Protein AF-A0A347AN86-F1 (afdb_monomer_lite)

pLDDT: mean 76.58, std 19.86, range [39.56, 97.5]

Sequence (131 aa):
MEIKTKYLIVIVVILIAAVAAVSALILIKITAPANNATNQTGLNSSNNTTTVIRESSSNVQAGQSLEKCPMCEGTGLVGQWVDCSSCGGTGMIGNQTCPNCEYGRVFKPNSKKCEVCGGKGYVKKGSIKQI

Structure (mmCIF, N/CA/C/O backbone):
data_AF-A0A347AN86-F1
#
_entry.id   AF-A0A347AN86-F1
#
loop_
_atom_site.group_PDB
_atom_site.id
_atom_site.type_symbol
_atom_site.label_atom_id
_atom_site.label_alt_id
_atom_site.label_comp_id
_atom_site.label_asym_id
_atom_site.label_entity_id
_atom_site.label_seq_id
_atom_site.pdbx_PDB_ins_code
_atom_site.Cartn_x
_atom_site.Cartn_y
_atom_site.Cartn_z
_atom_site.occupancy
_atom_site.B_iso_or_equiv
_atom_site.auth_seq_id
_atom_site.auth_comp_id
_atom_site.auth_asym_id
_atom_site.auth_atom_id
_atom_site.pdbx_PDB_model_num
ATOM 1 N N . MET A 1 1 ? 33.293 42.456 13.229 1.00 54.88 1 MET A N 1
ATOM 2 C CA . MET A 1 1 ? 32.414 41.299 13.528 1.00 54.88 1 MET A CA 1
ATOM 3 C C . MET A 1 1 ? 30.976 41.701 13.901 1.00 54.88 1 MET A C 1
ATOM 5 O O . MET A 1 1 ? 30.124 40.830 13.947 1.00 54.88 1 MET A O 1
ATOM 9 N N . GLU A 1 2 ? 30.660 42.991 14.085 1.00 60.97 2 GLU A N 1
ATOM 10 C CA . GLU A 1 2 ? 29.343 43.453 14.576 1.00 60.97 2 GLU A CA 1
ATOM 11 C C . GLU A 1 2 ? 28.188 43.439 13.558 1.00 60.97 2 GLU A C 1
ATOM 13 O O . GLU A 1 2 ? 27.028 43.338 13.949 1.00 60.97 2 GLU A O 1
ATOM 18 N N . ILE A 1 3 ? 28.468 43.513 12.251 1.00 64.56 3 ILE A N 1
ATOM 19 C CA . ILE A 1 3 ? 27.416 43.578 11.216 1.00 64.56 3 ILE A CA 1
ATOM 20 C C . ILE A 1 3 ? 26.645 42.253 11.119 1.00 64.56 3 ILE A C 1
ATOM 22 O O . ILE A 1 3 ? 25.422 42.254 11.002 1.00 64.56 3 ILE A O 1
ATOM 26 N N . LYS A 1 4 ? 27.344 41.115 11.242 1.00 71.00 4 LYS A N 1
ATOM 27 C CA . LYS A 1 4 ? 26.723 39.782 11.203 1.00 71.00 4 LYS A CA 1
ATOM 28 C C . LYS A 1 4 ? 25.786 39.555 12.393 1.00 71.00 4 LYS A C 1
ATOM 30 O O . LYS A 1 4 ? 24.717 38.982 12.218 1.00 71.00 4 LYS A O 1
ATOM 35 N N . THR A 1 5 ? 26.144 40.067 13.571 1.00 73.19 5 THR A N 1
ATOM 36 C CA . THR A 1 5 ? 25.317 39.968 14.781 1.00 73.19 5 THR A CA 1
ATOM 37 C C . THR A 1 5 ? 24.058 40.824 14.672 1.00 73.19 5 THR A C 1
ATOM 39 O O . THR A 1 5 ? 22.971 40.341 14.974 1.00 73.19 5 THR A O 1
ATOM 42 N N . LYS A 1 6 ? 24.165 42.060 14.160 1.00 77.75 6 LYS A N 1
ATOM 43 C CA . LYS A 1 6 ? 22.990 42.917 13.920 1.00 77.75 6 LYS A CA 1
ATOM 44 C C . LYS A 1 6 ? 22.038 42.301 12.889 1.00 77.75 6 LYS A C 1
ATOM 46 O O . LYS A 1 6 ? 20.831 42.310 13.100 1.00 77.75 6 LYS A O 1
ATOM 51 N N . TYR A 1 7 ? 22.576 41.707 11.823 1.00 81.62 7 TYR A N 1
ATOM 52 C CA . TYR A 1 7 ? 21.773 41.041 10.794 1.00 81.62 7 TYR A CA 1
ATOM 53 C C . TYR A 1 7 ? 21.055 39.790 11.327 1.00 81.62 7 TYR A C 1
ATOM 55 O O . TYR A 1 7 ? 19.871 39.599 11.061 1.00 81.62 7 TYR A O 1
ATOM 63 N N . LEU A 1 8 ? 21.734 38.983 12.150 1.00 81.88 8 LEU A N 1
ATOM 64 C CA . LEU A 1 8 ? 21.121 37.830 12.816 1.00 81.88 8 LEU A CA 1
ATOM 65 C C . LEU A 1 8 ? 19.990 38.238 13.765 1.00 81.88 8 LEU A C 1
ATOM 67 O O . LEU A 1 8 ? 18.937 37.610 13.747 1.00 81.88 8 LEU A O 1
ATOM 71 N N . ILE A 1 9 ? 20.169 39.309 14.545 1.00 84.19 9 ILE A N 1
ATOM 72 C CA . ILE A 1 9 ? 19.121 39.815 15.444 1.00 84.19 9 ILE A CA 1
ATOM 73 C C . ILE A 1 9 ? 17.887 40.249 14.642 1.00 84.19 9 ILE A C 1
ATOM 75 O O . ILE A 1 9 ? 16.771 39.882 14.999 1.00 84.19 9 ILE A O 1
ATOM 79 N N . VAL A 1 10 ? 18.075 40.962 13.527 1.00 85.94 10 VAL A N 1
ATOM 80 C CA . VAL A 1 10 ? 16.962 41.390 12.661 1.00 85.94 10 VAL A CA 1
ATOM 81 C C . VAL A 1 10 ? 16.220 40.187 12.069 1.00 85.94 10 VAL A C 1
ATOM 83 O O . VAL A 1 10 ? 14.992 40.160 12.104 1.00 85.94 10 VAL A O 1
ATOM 86 N N . ILE A 1 11 ? 16.937 39.162 11.596 1.00 85.19 11 ILE A N 1
ATOM 87 C CA . ILE A 1 11 ? 16.317 37.930 11.077 1.00 85.19 11 ILE A CA 1
ATOM 88 C C . ILE A 1 11 ? 15.496 37.228 12.161 1.00 85.19 11 ILE A C 1
ATOM 90 O O . ILE A 1 11 ? 14.354 36.847 11.914 1.00 85.19 11 ILE A O 1
ATOM 94 N N . VAL A 1 12 ? 16.049 37.075 13.365 1.00 85.19 12 VAL A N 1
ATOM 95 C CA . VAL A 1 12 ? 15.359 36.402 14.474 1.00 85.19 12 VAL A CA 1
ATOM 96 C C . VAL A 1 12 ? 14.088 37.159 14.869 1.00 85.19 12 VAL A C 1
ATOM 98 O O . VAL A 1 12 ? 13.047 36.534 15.058 1.00 85.19 12 VAL A O 1
ATOM 101 N N . VAL A 1 13 ? 14.126 38.493 14.915 1.00 86.19 13 VAL A N 1
ATOM 102 C CA . VAL A 1 13 ? 12.943 39.319 15.215 1.00 86.19 13 VAL A CA 1
ATOM 103 C C . VAL A 1 13 ? 11.859 39.162 14.142 1.00 86.19 13 VAL A C 1
ATOM 105 O O . VAL A 1 13 ? 10.686 39.007 14.484 1.00 86.19 13 VAL A O 1
ATOM 108 N N . ILE A 1 14 ? 12.233 39.132 12.858 1.00 84.94 14 ILE A N 1
ATOM 109 C CA . ILE A 1 14 ? 11.286 38.912 11.751 1.00 84.94 14 ILE A CA 1
ATOM 110 C C . ILE A 1 14 ? 10.643 37.521 11.850 1.00 84.94 14 ILE A C 1
ATOM 112 O O . ILE A 1 14 ? 9.428 37.394 11.695 1.00 84.94 14 ILE A O 1
ATOM 116 N N . LEU A 1 15 ? 11.431 36.484 12.150 1.00 84.12 15 LEU A N 1
ATOM 117 C CA . LEU A 1 15 ? 10.918 35.120 12.297 1.00 84.12 15 LEU A CA 1
ATOM 118 C C . LEU A 1 15 ? 9.955 34.992 13.485 1.00 84.12 15 LEU A C 1
ATOM 120 O O . LEU A 1 15 ? 8.896 34.384 13.343 1.00 84.12 15 LEU A O 1
ATOM 124 N N . ILE A 1 16 ? 10.268 35.602 14.632 1.00 79.19 16 ILE A N 1
ATOM 125 C CA . ILE A 1 16 ? 9.383 35.592 15.809 1.00 79.19 16 ILE A CA 1
ATOM 126 C C . ILE A 1 16 ? 8.060 36.314 15.505 1.00 79.19 16 ILE A C 1
ATOM 128 O O . ILE A 1 16 ? 6.991 35.801 15.844 1.00 79.19 16 ILE A O 1
ATOM 132 N N . ALA A 1 17 ? 8.108 37.463 14.821 1.00 72.00 17 ALA A N 1
ATOM 133 C CA . ALA A 1 17 ? 6.906 38.195 14.420 1.00 72.00 17 ALA A CA 1
ATOM 134 C C . ALA A 1 17 ? 6.028 37.387 13.445 1.00 72.00 17 ALA A C 1
ATOM 136 O O . ALA A 1 17 ? 4.804 37.368 13.584 1.00 72.00 17 ALA A O 1
ATOM 137 N N . ALA A 1 18 ? 6.644 36.667 12.500 1.00 71.19 18 ALA A N 1
ATOM 138 C CA . ALA A 1 18 ? 5.928 35.800 11.568 1.00 71.19 18 ALA A CA 1
ATOM 139 C C . ALA A 1 18 ? 5.240 34.621 12.281 1.00 71.19 18 ALA A C 1
ATOM 141 O O . ALA A 1 18 ? 4.078 34.330 11.999 1.00 71.19 18 ALA A O 1
ATOM 142 N N . VAL A 1 19 ? 5.911 33.977 13.243 1.00 72.44 19 VAL A N 1
ATOM 143 C CA . VAL A 1 19 ? 5.325 32.876 14.030 1.00 72.44 19 VAL A CA 1
ATOM 144 C C . VAL A 1 19 ? 4.142 33.366 14.874 1.00 72.44 19 VAL A C 1
ATOM 146 O O . VAL A 1 19 ? 3.105 32.706 14.906 1.00 72.44 19 VAL A O 1
ATOM 149 N N . ALA A 1 20 ? 4.240 34.546 15.496 1.00 62.41 20 ALA A N 1
ATOM 150 C CA . ALA A 1 20 ? 3.148 35.117 16.289 1.00 62.41 20 ALA A CA 1
ATOM 151 C C . ALA A 1 20 ? 1.878 35.404 15.460 1.00 62.41 20 ALA A C 1
ATOM 153 O O . ALA A 1 20 ? 0.769 35.211 15.960 1.00 62.41 20 ALA A O 1
ATOM 154 N N . ALA A 1 21 ? 2.022 35.803 14.191 1.00 59.69 21 ALA A N 1
ATOM 155 C CA . ALA A 1 21 ? 0.886 36.046 13.300 1.00 59.69 21 ALA A CA 1
ATOM 156 C C . ALA A 1 21 ? 0.138 34.754 12.911 1.00 59.69 21 ALA A C 1
ATOM 158 O O . ALA A 1 21 ? -1.082 34.769 12.748 1.00 59.69 21 ALA A O 1
ATOM 159 N N . VAL A 1 22 ? 0.843 33.622 12.801 1.00 61.31 22 VAL A N 1
ATOM 160 C CA . VAL A 1 22 ? 0.239 32.327 12.433 1.00 61.31 22 VAL A CA 1
ATOM 161 C C . VAL A 1 22 ? -0.516 31.701 13.613 1.00 61.31 22 VAL A C 1
ATOM 163 O O . VAL A 1 22 ? -1.569 31.091 13.420 1.00 61.31 22 VAL A O 1
ATOM 166 N N . SER A 1 23 ? -0.052 31.923 14.846 1.00 57.78 23 SER A N 1
ATOM 167 C CA . SER A 1 23 ? -0.690 31.420 16.074 1.00 57.78 23 SER A CA 1
ATOM 168 C C . SER A 1 23 ? -2.119 31.943 16.292 1.00 57.78 23 SER A C 1
ATOM 170 O O . SER A 1 23 ? -2.931 31.263 16.915 1.00 57.78 23 SER A O 1
ATOM 172 N N . ALA A 1 24 ? -2.456 33.124 15.760 1.00 54.84 24 ALA A N 1
ATOM 173 C CA . ALA A 1 24 ? -3.785 33.728 15.901 1.00 54.84 24 ALA A CA 1
ATOM 174 C C . ALA A 1 24 ? -4.846 33.151 14.937 1.00 54.84 24 ALA A C 1
ATOM 176 O O . ALA A 1 24 ? -6.041 33.356 15.145 1.00 54.84 24 ALA A O 1
ATOM 177 N N . LEU A 1 25 ? -4.445 32.403 13.902 1.00 56.12 25 LEU A N 1
ATOM 178 C CA . LEU A 1 25 ? -5.362 31.839 12.897 1.00 56.12 25 LEU A CA 1
ATOM 179 C C . LEU A 1 25 ? -5.910 30.448 13.263 1.00 56.12 25 LEU A C 1
ATOM 181 O O . LEU A 1 25 ? -6.863 29.983 12.638 1.00 56.12 25 LEU A O 1
ATOM 185 N N . ILE A 1 26 ? -5.349 29.782 14.278 1.00 56.12 26 ILE A N 1
ATOM 186 C CA . ILE A 1 26 ? -5.685 28.383 14.605 1.00 56.12 26 ILE A CA 1
ATOM 187 C C . ILE A 1 26 ? -6.894 28.268 15.563 1.00 56.12 26 ILE A C 1
ATOM 189 O O . ILE A 1 26 ? -7.480 27.194 15.683 1.00 56.12 26 ILE A O 1
ATOM 193 N N . LEU A 1 27 ? -7.366 29.360 16.182 1.00 55.44 27 LEU A N 1
ATOM 194 C CA . LEU A 1 27 ? -8.441 29.295 17.191 1.00 55.44 27 LEU A CA 1
ATOM 195 C C . LEU A 1 27 ? -9.894 29.423 16.673 1.00 55.44 27 LEU A C 1
ATOM 197 O O . LEU A 1 27 ? -10.815 29.270 17.468 1.00 55.44 27 LEU A O 1
ATOM 201 N N . ILE A 1 28 ? -10.155 29.668 15.379 1.00 56.53 28 ILE A N 1
ATOM 202 C CA . ILE A 1 28 ? -11.515 30.048 14.902 1.00 56.53 28 ILE A CA 1
ATOM 203 C C . ILE A 1 28 ? -12.348 28.869 14.331 1.00 56.53 28 ILE A C 1
ATOM 205 O O . ILE A 1 28 ? -13.484 29.053 13.905 1.00 56.53 28 ILE A O 1
ATOM 209 N N . LYS A 1 29 ? -11.859 27.621 14.322 1.00 52.66 29 LYS A N 1
ATOM 210 C CA . LYS A 1 29 ? -12.578 26.506 13.653 1.00 52.66 29 LYS A CA 1
ATOM 211 C C . LYS A 1 29 ? -13.311 25.507 14.562 1.00 52.66 29 LYS A C 1
ATOM 213 O O . LYS A 1 29 ? -13.847 24.542 14.027 1.00 52.66 29 LYS A O 1
ATOM 218 N N . ILE A 1 30 ? -13.394 25.702 15.885 1.00 57.12 30 ILE A N 1
ATOM 219 C CA . ILE A 1 30 ? -13.979 24.678 16.780 1.00 57.12 30 ILE A CA 1
ATOM 220 C C . ILE A 1 30 ? -14.964 25.246 17.813 1.00 57.12 30 ILE A C 1
ATOM 222 O O . ILE A 1 30 ? -14.777 25.074 19.007 1.00 57.12 30 ILE A O 1
ATOM 226 N N . THR A 1 31 ? -16.055 25.870 17.372 1.00 52.91 31 THR A N 1
ATOM 227 C CA . THR A 1 31 ? -17.276 25.9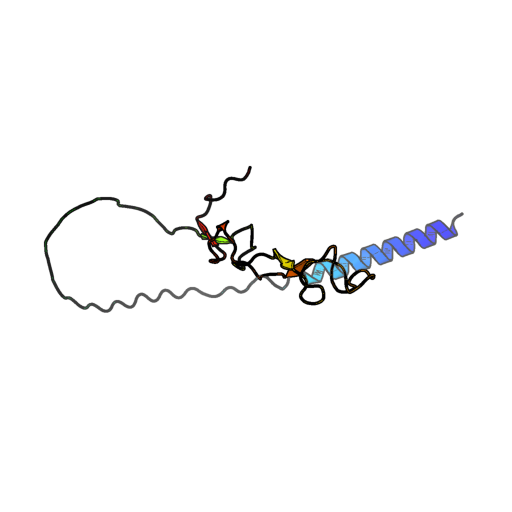95 18.195 1.00 52.91 31 THR A CA 1
ATOM 228 C C . THR A 1 31 ? -18.507 26.120 17.300 1.00 52.91 31 THR A C 1
ATOM 230 O O . THR A 1 31 ? -19.007 27.206 17.030 1.00 52.91 31 THR A O 1
ATOM 233 N N . ALA A 1 32 ? -19.031 24.981 16.850 1.00 57.12 32 ALA A N 1
ATOM 234 C CA . ALA A 1 32 ? -20.436 24.879 16.470 1.00 57.12 32 ALA A CA 1
ATOM 235 C C . ALA A 1 32 ? -21.193 24.206 17.629 1.00 57.12 32 ALA A C 1
ATOM 237 O O . ALA A 1 32 ? -21.087 22.988 17.783 1.00 57.12 32 ALA A O 1
ATOM 238 N N . PRO A 1 33 ? -21.929 24.949 18.475 1.00 55.12 33 PRO A N 1
ATOM 239 C CA . PRO A 1 33 ? -22.907 24.353 19.373 1.00 55.12 33 PRO A CA 1
ATOM 240 C C . PRO A 1 33 ? -24.202 24.084 18.592 1.00 55.12 33 PRO A C 1
ATOM 242 O O . PRO A 1 33 ? -25.044 24.967 18.443 1.00 55.12 33 PRO A O 1
ATOM 245 N N . ALA A 1 34 ? -24.371 22.863 18.079 1.00 49.91 34 ALA A N 1
ATOM 246 C CA . ALA A 1 34 ? -25.666 22.401 17.580 1.00 49.91 34 ALA A CA 1
ATOM 247 C C . ALA A 1 34 ? -26.483 21.826 18.750 1.00 49.91 34 ALA A C 1
ATOM 249 O O . ALA A 1 34 ? -26.255 20.721 19.236 1.00 49.91 34 ALA A O 1
ATOM 250 N N . ASN A 1 35 ? -27.363 22.694 19.236 1.00 66.56 35 ASN A N 1
ATOM 251 C CA . ASN A 1 35 ? -28.574 22.473 20.016 1.00 66.56 35 ASN A CA 1
ATOM 252 C C . ASN A 1 35 ? -29.198 21.056 20.036 1.00 66.56 35 ASN A C 1
ATOM 254 O O . ASN A 1 35 ? -29.482 20.415 19.031 1.00 66.56 35 ASN A O 1
ATOM 258 N N . ASN A 1 36 ? -29.519 20.669 21.270 1.00 62.19 36 ASN A N 1
ATOM 259 C CA . ASN A 1 36 ? -30.465 19.649 21.708 1.00 62.19 36 ASN A CA 1
ATOM 260 C C . ASN A 1 36 ? -31.824 19.719 20.980 1.00 62.19 36 ASN A C 1
ATOM 262 O O . ASN A 1 36 ? -32.476 20.763 20.995 1.00 62.19 36 ASN A O 1
ATOM 266 N N . ALA A 1 37 ?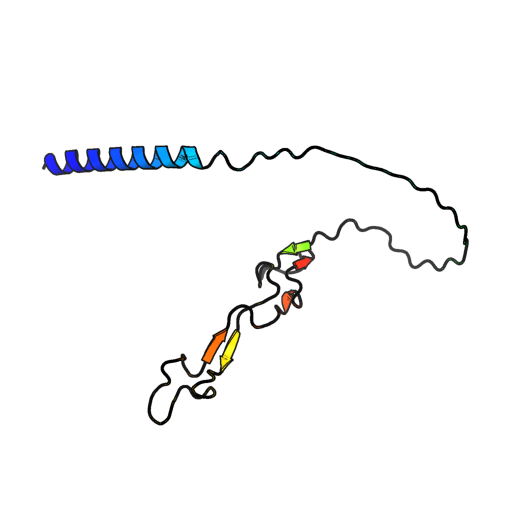 -32.288 18.581 20.458 1.00 48.22 37 ALA A N 1
ATOM 267 C CA . ALA A 1 37 ? -33.704 18.322 20.222 1.00 48.22 37 ALA A CA 1
ATOM 268 C C . ALA A 1 37 ? -34.025 16.844 20.501 1.00 48.22 37 ALA A C 1
ATOM 270 O O . ALA A 1 37 ? -33.900 15.973 19.640 1.00 48.22 37 ALA A O 1
ATOM 271 N N . THR A 1 38 ? -34.454 16.567 21.731 1.00 50.19 38 THR A N 1
ATOM 272 C CA . THR A 1 38 ? -35.262 15.399 22.088 1.00 50.19 38 THR A CA 1
ATOM 273 C C . THR A 1 38 ? -36.567 15.444 21.291 1.00 50.19 38 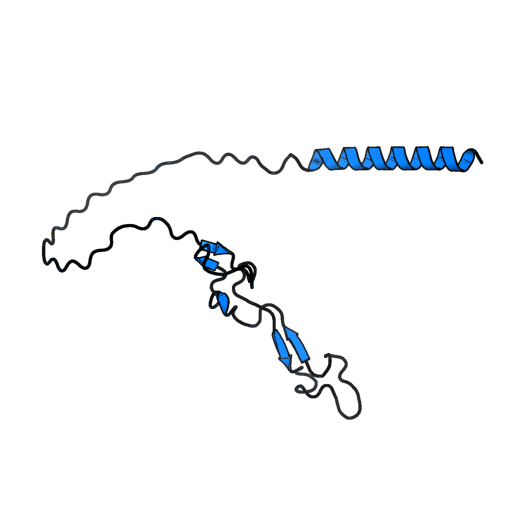THR A C 1
ATOM 275 O O . THR A 1 38 ? -37.348 16.373 21.455 1.00 50.19 38 THR A O 1
ATOM 278 N N . ASN A 1 39 ? -36.844 14.433 20.468 1.00 52.19 39 ASN A N 1
ATOM 279 C CA . ASN A 1 39 ? -38.197 14.166 19.981 1.00 52.19 39 ASN A CA 1
ATOM 280 C C . ASN A 1 39 ? -38.533 12.704 20.261 1.00 52.19 39 ASN A C 1
ATOM 282 O O . ASN A 1 39 ? -38.281 11.806 19.462 1.00 52.19 39 ASN A O 1
ATOM 286 N N . GLN A 1 40 ? -39.085 12.484 21.453 1.00 53.69 40 GLN A N 1
ATOM 287 C CA . GLN A 1 40 ? -39.915 11.326 21.737 1.00 53.69 40 GLN A CA 1
ATOM 288 C C . GLN A 1 40 ? -41.260 11.574 21.059 1.00 53.69 40 GLN A C 1
ATOM 290 O O . GLN A 1 40 ? -42.058 12.382 21.525 1.00 53.69 40 GLN A O 1
ATOM 295 N N . THR A 1 41 ? -41.514 10.889 19.953 1.00 39.56 41 THR A N 1
ATOM 296 C CA . THR A 1 41 ? -42.875 10.712 19.450 1.00 39.56 41 THR A CA 1
ATOM 297 C C . THR A 1 41 ? -43.236 9.260 19.689 1.00 39.56 41 THR A C 1
ATOM 299 O O . THR A 1 41 ? -42.803 8.358 18.977 1.00 39.56 41 THR A O 1
ATOM 302 N N . GLY A 1 42 ? -43.996 9.036 20.759 1.00 40.41 42 GLY A N 1
ATOM 303 C CA . GLY A 1 42 ? -44.757 7.813 20.904 1.00 40.41 42 GLY A CA 1
ATOM 304 C C . GLY A 1 42 ? -45.817 7.754 19.809 1.00 40.41 42 GLY A C 1
ATOM 305 O O . GLY A 1 42 ? -46.613 8.678 19.661 1.00 40.41 42 GLY A O 1
ATOM 306 N N . LEU A 1 43 ? -45.846 6.647 19.075 1.00 47.38 43 LEU A N 1
ATOM 307 C CA . LEU A 1 43 ? -47.077 6.119 18.508 1.00 47.38 43 LEU A CA 1
ATOM 308 C C . LEU A 1 43 ? -47.289 4.739 19.122 1.00 47.38 43 LEU A C 1
ATOM 310 O O . LEU A 1 43 ? -46.582 3.780 18.824 1.00 47.38 43 LEU A O 1
ATOM 314 N 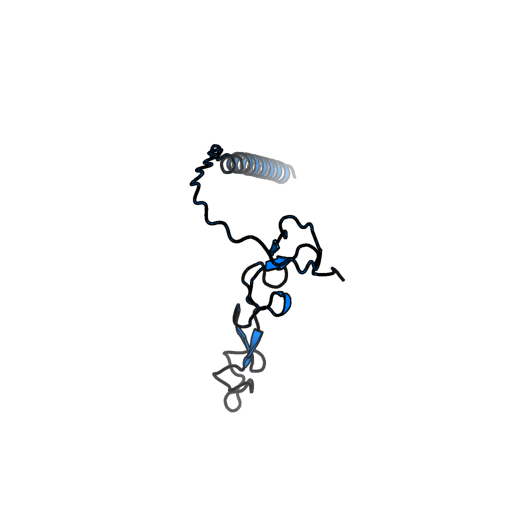N . ASN A 1 44 ? -48.268 4.684 20.022 1.00 52.66 44 ASN A N 1
ATOM 315 C CA . ASN A 1 44 ? -48.903 3.458 20.466 1.00 52.66 44 ASN A CA 1
ATOM 316 C C . ASN A 1 44 ? -49.438 2.709 19.241 1.00 52.66 44 ASN A C 1
ATOM 318 O O . ASN A 1 44 ? -50.295 3.231 18.529 1.00 52.66 44 ASN A O 1
ATOM 322 N N . SER A 1 45 ? -49.015 1.465 19.037 1.00 41.91 45 SER A N 1
ATOM 323 C CA . SER A 1 45 ? -49.868 0.503 18.350 1.00 41.91 45 SER A CA 1
ATOM 324 C C . SER A 1 45 ? -49.697 -0.865 18.984 1.00 41.91 45 SER A C 1
ATOM 326 O O . SER A 1 45 ? -48.683 -1.543 18.846 1.00 41.91 45 SER A O 1
ATOM 328 N N . SER A 1 46 ? -50.712 -1.185 19.775 1.00 57.84 46 SER A N 1
ATOM 329 C CA . SER A 1 46 ? -50.964 -2.461 20.410 1.00 57.84 46 SER A CA 1
ATOM 330 C C . SER A 1 46 ? -51.220 -3.528 19.347 1.00 57.84 46 SER A C 1
ATOM 332 O O . SER A 1 46 ? -52.191 -3.422 18.601 1.00 57.84 46 SER A O 1
ATOM 334 N N . ASN A 1 47 ? -50.426 -4.597 19.331 1.00 62.81 47 ASN A N 1
ATOM 335 C CA . ASN A 1 47 ? -50.944 -5.921 19.007 1.00 62.81 47 ASN A CA 1
ATOM 336 C C . ASN A 1 47 ? -50.254 -7.000 19.853 1.00 62.81 47 ASN A C 1
ATOM 338 O O . ASN A 1 47 ? -49.172 -7.504 19.577 1.00 62.81 47 ASN A O 1
ATOM 342 N N . ASN A 1 48 ? -50.955 -7.334 20.931 1.00 64.25 48 ASN A N 1
ATOM 343 C CA . ASN A 1 48 ? -50.824 -8.547 21.723 1.00 64.25 48 ASN A CA 1
ATOM 344 C C . ASN A 1 48 ? -50.501 -9.781 20.858 1.00 64.25 48 ASN A C 1
ATOM 346 O O . ASN A 1 48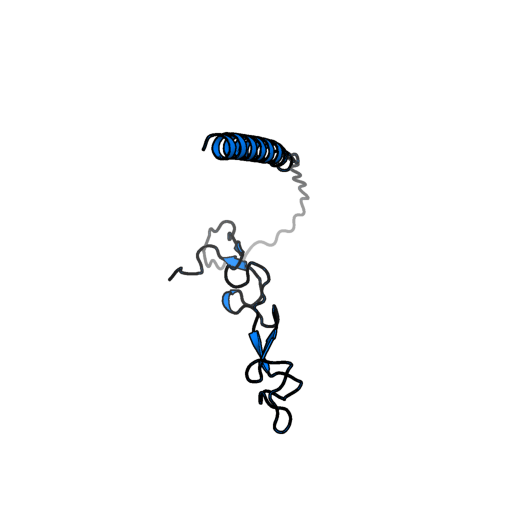 ? -51.323 -10.214 20.054 1.00 64.25 48 ASN A O 1
ATOM 350 N N . THR A 1 49 ? -49.345 -10.400 21.086 1.00 44.53 49 THR A N 1
ATOM 351 C CA . THR A 1 49 ? -49.200 -11.853 20.941 1.00 44.53 49 THR A CA 1
ATOM 352 C C . THR A 1 49 ? -48.262 -12.348 22.033 1.00 44.53 49 THR A C 1
ATOM 354 O O . THR A 1 49 ? -47.038 -12.333 21.919 1.00 44.53 49 THR A O 1
ATOM 357 N N . THR A 1 50 ? -48.884 -12.729 23.141 1.00 46.81 50 THR A N 1
ATOM 358 C CA . THR A 1 50 ? -48.257 -13.367 24.293 1.00 46.81 50 THR A CA 1
ATOM 359 C C . THR A 1 50 ? -47.965 -14.847 24.007 1.00 46.81 50 THR A C 1
ATOM 361 O O . THR A 1 50 ? -48.805 -15.569 23.478 1.00 46.81 50 THR A O 1
ATOM 364 N N . THR A 1 51 ? -46.778 -15.273 24.464 1.00 47.53 51 THR A N 1
ATOM 365 C CA . THR A 1 51 ? -46.307 -16.640 24.793 1.00 47.53 51 THR A CA 1
ATOM 366 C C . THR A 1 51 ? -45.973 -17.619 23.664 1.00 47.53 51 THR A C 1
ATOM 368 O O . THR A 1 51 ? -46.866 -18.204 23.074 1.00 47.53 51 THR A O 1
ATOM 371 N N . VAL A 1 52 ? -44.677 -17.940 23.502 1.00 45.12 52 VAL A N 1
ATOM 372 C CA . VAL A 1 52 ? -44.050 -19.093 24.192 1.00 45.12 52 VAL A CA 1
ATOM 373 C C . VAL A 1 52 ? -42.591 -18.749 24.524 1.00 45.12 52 VAL A C 1
ATOM 375 O O . VAL A 1 52 ? -41.799 -18.407 23.651 1.00 45.12 52 VAL A O 1
ATOM 378 N N . ILE A 1 53 ? -42.244 -18.829 25.805 1.00 51.09 53 ILE A N 1
ATOM 379 C CA . ILE A 1 53 ? -40.893 -18.621 26.323 1.00 51.09 53 ILE A CA 1
ATOM 380 C C . ILE A 1 53 ? -40.045 -19.865 26.019 1.00 51.09 53 ILE A C 1
ATOM 382 O O . ILE A 1 53 ? -40.359 -20.963 26.474 1.00 51.09 53 ILE A O 1
ATOM 386 N N . ARG A 1 54 ? -38.930 -19.686 25.305 1.00 49.56 54 ARG A N 1
ATOM 387 C CA . ARG A 1 54 ? -37.696 -20.443 25.557 1.00 49.56 54 ARG A CA 1
ATOM 388 C C . ARG A 1 54 ? -36.593 -19.422 25.780 1.00 49.56 54 ARG A C 1
ATOM 390 O O . ARG A 1 54 ? -36.046 -18.859 24.838 1.00 49.56 54 ARG A O 1
ATOM 397 N N . GLU A 1 55 ? -36.326 -19.157 27.051 1.00 46.88 55 GLU A N 1
ATOM 398 C CA . GLU A 1 55 ? -35.160 -18.414 27.499 1.00 46.88 55 GLU A CA 1
ATOM 399 C C . GLU A 1 55 ? -33.886 -19.115 27.019 1.00 46.88 55 GLU A C 1
ATOM 401 O O . GLU A 1 55 ? -33.645 -20.298 27.256 1.00 46.88 55 GLU A O 1
ATOM 406 N N . SER A 1 56 ? -33.036 -18.357 26.347 1.00 50.06 56 SER A N 1
ATOM 407 C CA . SER A 1 56 ? -31.593 -18.520 26.450 1.00 50.06 56 SER A CA 1
ATOM 408 C C . SER A 1 56 ? -31.062 -17.132 26.759 1.00 50.06 56 SER A C 1
ATOM 410 O O . SER A 1 56 ? -30.857 -16.295 25.885 1.00 50.06 56 SER A O 1
ATOM 412 N N . SER A 1 57 ? -31.007 -16.866 28.057 1.00 54.25 57 SER A N 1
ATOM 413 C CA . SER A 1 57 ? -30.570 -15.628 28.679 1.00 54.25 57 SER A CA 1
ATOM 414 C C . SER A 1 57 ? -29.162 -15.215 28.246 1.00 54.25 57 SER A C 1
ATOM 416 O O . SER A 1 57 ? -28.217 -15.976 28.417 1.00 54.25 57 SER A O 1
ATOM 418 N N . SER A 1 58 ? -29.037 -13.978 27.760 1.00 46.16 58 SER A N 1
ATOM 419 C CA . SER A 1 58 ? -28.020 -12.976 28.145 1.00 46.16 58 SER A CA 1
ATOM 420 C C . SER A 1 58 ? -28.436 -11.663 27.464 1.00 46.16 58 SER A C 1
ATOM 422 O O . SER A 1 58 ? -28.271 -11.500 26.263 1.00 46.16 58 SER A O 1
ATOM 424 N N . ASN A 1 59 ? -29.252 -10.800 28.064 1.00 42.78 59 ASN A N 1
ATOM 425 C CA . ASN A 1 59 ? -28.925 -9.820 29.104 1.00 42.78 59 ASN A CA 1
ATOM 426 C C . ASN A 1 59 ? -27.568 -9.093 28.903 1.00 42.78 59 ASN A C 1
ATOM 428 O O . ASN A 1 59 ? -26.512 -9.714 28.971 1.00 42.78 59 ASN A O 1
ATOM 432 N N . VAL A 1 60 ? -27.672 -7.772 28.683 1.00 47.69 60 VAL A N 1
ATOM 433 C CA . VAL A 1 60 ? -26.667 -6.681 28.675 1.00 47.69 60 VAL A CA 1
ATOM 434 C C . VAL A 1 60 ? -25.502 -6.722 27.668 1.00 47.69 60 VAL A C 1
ATOM 436 O O . VAL A 1 60 ? -24.463 -7.307 27.932 1.00 47.69 60 VAL A O 1
ATOM 439 N N . GLN A 1 61 ? -25.593 -5.896 26.615 1.00 45.75 61 GLN A N 1
ATOM 440 C CA . GLN A 1 61 ? -24.555 -4.899 26.271 1.00 45.75 61 GLN A CA 1
ATOM 441 C C . GLN A 1 61 ? -25.125 -3.924 25.226 1.00 45.75 61 GLN A C 1
ATOM 443 O O . GLN A 1 61 ? -25.426 -4.295 24.098 1.00 45.75 61 GLN A O 1
ATOM 448 N N . ALA A 1 62 ? -25.475 -2.694 25.613 1.00 45.84 62 ALA A N 1
ATOM 449 C CA . ALA A 1 62 ? -24.529 -1.580 25.741 1.00 45.84 62 ALA A CA 1
ATOM 450 C C . ALA A 1 62 ? -23.711 -1.409 24.448 1.00 45.84 62 ALA A C 1
ATOM 452 O O . ALA A 1 62 ? -22.980 -2.311 24.049 1.00 45.84 62 ALA A O 1
ATOM 453 N N . GLY A 1 63 ? -23.886 -0.261 23.786 1.00 52.81 63 GLY A N 1
ATOM 454 C CA . GLY A 1 63 ? -23.371 0.044 22.452 1.00 52.81 63 GLY A CA 1
ATOM 455 C C . GLY A 1 63 ? -21.988 -0.539 22.169 1.00 52.81 63 GLY A C 1
ATOM 456 O O . GLY A 1 63 ? -21.011 -0.224 22.846 1.00 52.81 63 GLY A O 1
ATOM 457 N N . GLN A 1 64 ? -21.908 -1.384 21.141 1.00 62.22 64 GLN A N 1
ATOM 458 C CA . GLN A 1 64 ? -20.629 -1.844 20.618 1.00 62.22 64 GLN A CA 1
ATOM 459 C C . GLN A 1 64 ? -19.900 -0.618 20.068 1.00 62.22 64 GLN A C 1
ATOM 461 O O . GLN A 1 64 ? -20.220 -0.129 18.986 1.00 62.22 64 GLN A O 1
ATOM 466 N N . SER A 1 65 ? -18.959 -0.082 20.845 1.00 84.44 65 SER A N 1
ATOM 467 C CA . SER A 1 65 ? -18.100 1.006 20.396 1.00 84.44 65 SER A CA 1
ATOM 468 C C . SER A 1 65 ? -17.239 0.458 19.260 1.00 84.44 65 SER A C 1
ATOM 470 O O . SER A 1 65 ? -16.369 -0.389 19.468 1.00 84.44 65 SER A O 1
ATOM 472 N N . LEU A 1 66 ? -17.566 0.864 18.037 1.00 90.69 66 LEU A N 1
ATOM 473 C CA . LEU A 1 66 ? -16.762 0.595 16.857 1.00 90.69 66 LEU A CA 1
ATOM 474 C C . LEU A 1 66 ? -15.689 1.671 16.765 1.00 90.69 66 LEU A C 1
ATOM 476 O O . LEU A 1 66 ? -15.966 2.853 16.971 1.00 90.69 66 LEU A O 1
ATOM 480 N N . GLU A 1 67 ? -14.474 1.261 16.438 1.00 93.31 67 GLU A N 1
ATOM 481 C CA . GLU A 1 67 ? -13.385 2.179 16.141 1.00 93.31 67 GLU A CA 1
ATOM 482 C C . GLU A 1 67 ? -12.902 1.989 14.706 1.00 93.31 67 GLU A C 1
ATOM 484 O O . GLU A 1 67 ? -13.077 0.927 14.093 1.00 93.31 67 GLU A O 1
ATOM 489 N N . LYS A 1 68 ? -12.305 3.050 14.156 1.00 94.50 68 LYS A N 1
ATOM 490 C CA . LYS A 1 68 ? -11.686 3.024 12.833 1.00 94.50 68 LYS A CA 1
ATOM 491 C C . LYS A 1 68 ? -10.648 1.904 12.806 1.00 94.50 68 LYS A C 1
ATOM 493 O O . LYS A 1 68 ? -9.797 1.828 13.686 1.00 94.50 68 LYS A O 1
ATOM 498 N N . CYS A 1 69 ? -10.698 1.048 11.790 1.00 94.44 69 CYS A N 1
ATOM 499 C CA . CYS A 1 69 ? -9.687 0.017 11.621 1.00 94.44 69 CYS A CA 1
ATOM 500 C C . CYS A 1 69 ? -8.334 0.701 11.354 1.00 94.44 69 CYS A C 1
ATOM 502 O O . CYS A 1 69 ? -8.228 1.416 10.355 1.00 94.44 69 CYS A O 1
ATOM 504 N N . PRO A 1 70 ? -7.311 0.494 12.202 1.00 92.25 70 PRO A N 1
ATOM 505 C CA . PRO A 1 70 ? -6.023 1.169 12.066 1.00 92.25 70 PRO A CA 1
ATOM 506 C C . PRO A 1 70 ? -5.243 0.702 10.831 1.00 92.25 70 PRO A C 1
ATOM 508 O O . PRO A 1 70 ? -4.477 1.469 10.274 1.00 92.25 70 PRO A O 1
ATOM 511 N N . MET A 1 71 ? -5.481 -0.524 10.350 1.00 92.19 71 MET A N 1
ATOM 512 C CA . MET A 1 71 ? -4.746 -1.103 9.214 1.00 92.19 71 MET A CA 1
ATOM 513 C C . MET A 1 71 ? -5.128 -0.510 7.858 1.00 92.19 71 MET A C 1
ATOM 515 O O . MET A 1 71 ? -4.319 -0.491 6.939 1.00 92.19 71 MET A O 1
ATOM 519 N N . CYS A 1 72 ? -6.380 -0.084 7.706 1.00 95.31 72 CYS A N 1
ATOM 520 C CA . CYS A 1 72 ? -6.875 0.556 6.485 1.00 95.31 72 CYS A CA 1
ATOM 521 C C . CYS A 1 72 ? -7.323 1.993 6.731 1.00 95.31 72 CYS A C 1
ATOM 523 O O . CYS A 1 72 ? -7.965 2.593 5.872 1.00 95.31 72 CYS A O 1
ATOM 525 N N . GLU A 1 73 ? -7.071 2.505 7.933 1.00 93.88 73 GLU A N 1
ATOM 526 C CA . GLU A 1 73 ? -7.480 3.827 8.382 1.00 93.88 73 GLU A CA 1
ATOM 527 C C . GLU A 1 73 ? -8.937 4.152 8.026 1.00 93.88 73 GLU A C 1
ATOM 529 O O . GLU A 1 73 ? -9.256 5.240 7.552 1.00 93.88 73 GLU A O 1
ATOM 534 N N . GLY A 1 74 ? -9.858 3.214 8.234 1.00 95.00 74 GLY A N 1
ATOM 535 C CA . GLY A 1 74 ? -11.281 3.454 7.973 1.00 95.00 74 GLY A CA 1
ATOM 536 C C . GLY A 1 74 ? -11.744 3.247 6.542 1.00 95.00 74 GLY A C 1
ATOM 537 O O . GLY A 1 74 ? -12.947 3.203 6.314 1.00 95.00 74 GLY A O 1
ATOM 538 N N . THR A 1 75 ? -10.833 3.090 5.585 1.00 96.00 75 THR A N 1
ATOM 539 C CA . THR A 1 75 ? -11.204 2.949 4.168 1.00 96.00 75 THR A CA 1
ATOM 540 C C . THR A 1 75 ? -11.782 1.571 3.845 1.00 96.00 75 THR A C 1
ATOM 542 O O . THR A 1 75 ? -12.475 1.404 2.848 1.00 96.00 75 THR A O 1
ATOM 545 N N . GLY A 1 76 ? -11.468 0.560 4.662 1.00 96.25 76 GLY A N 1
ATOM 546 C CA . GLY A 1 76 ? -11.778 -0.838 4.360 1.00 96.25 76 GLY A CA 1
ATOM 547 C C . GLY A 1 76 ? -10.890 -1.436 3.264 1.00 96.25 76 GLY A C 1
ATOM 548 O O . GLY A 1 76 ? -11.010 -2.622 2.960 1.00 96.25 76 GLY A O 1
ATOM 549 N N . LEU A 1 77 ? -9.961 -0.670 2.699 1.00 96.81 77 LEU A N 1
ATOM 550 C CA . LEU A 1 77 ? -9.120 -1.089 1.587 1.00 96.81 77 LEU A CA 1
ATOM 551 C C . LEU A 1 77 ? -7.645 -0.921 1.948 1.00 96.81 77 LEU A C 1
ATOM 553 O O . LEU A 1 77 ? -7.270 -0.076 2.752 1.00 96.81 77 LEU A O 1
ATOM 557 N N . VAL A 1 78 ? -6.805 -1.768 1.371 1.00 96.19 78 VAL A N 1
ATOM 558 C CA . VAL A 1 78 ? -5.349 -1.677 1.486 1.00 96.19 78 VAL A CA 1
ATOM 559 C C . VAL A 1 78 ? -4.730 -1.753 0.098 1.00 96.19 78 VAL A C 1
ATOM 561 O O . VAL A 1 78 ? -5.320 -2.295 -0.846 1.00 96.19 78 VAL A O 1
ATOM 564 N N . GLY A 1 79 ? -3.548 -1.162 -0.044 1.00 95.50 79 GLY A N 1
ATOM 565 C CA . GLY A 1 79 ? -2.764 -1.312 -1.259 1.00 95.50 79 GLY A CA 1
ATOM 566 C C . GLY A 1 79 ? -2.147 -2.705 -1.368 1.00 95.50 79 GLY A C 1
ATOM 567 O O . GLY A 1 79 ? -1.924 -3.382 -0.366 1.00 95.50 79 GLY A O 1
ATOM 568 N N . GLN A 1 80 ? -1.871 -3.131 -2.594 1.00 95.81 80 GLN A N 1
ATOM 569 C CA . GLN A 1 80 ? -1.156 -4.375 -2.882 1.00 95.81 80 GLN A CA 1
ATOM 570 C C . GLN A 1 80 ? -0.261 -4.192 -4.102 1.00 95.81 80 GLN A C 1
ATOM 572 O O . GLN A 1 80 ? -0.528 -3.364 -4.977 1.00 95.81 80 GLN A O 1
ATOM 577 N N . TRP A 1 81 ? 0.789 -5.000 -4.163 1.00 95.94 81 TRP A N 1
ATOM 578 C CA . TRP A 1 81 ? 1.594 -5.158 -5.362 1.00 95.94 81 TRP A CA 1
ATOM 579 C C . TRP A 1 81 ? 0.885 -6.102 -6.320 1.00 95.94 81 TRP A C 1
ATOM 581 O O . TRP A 1 81 ? 0.462 -7.185 -5.923 1.00 95.94 81 TRP A O 1
ATOM 591 N N . VAL A 1 82 ? 0.763 -5.683 -7.572 1.00 96.38 82 VAL A N 1
ATOM 592 C CA . VAL A 1 82 ? 0.225 -6.509 -8.652 1.00 96.38 82 VAL A CA 1
ATOM 593 C C . VAL A 1 82 ? 1.223 -6.564 -9.791 1.00 96.38 82 VAL A C 1
ATOM 595 O O . VAL A 1 82 ? 2.072 -5.678 -9.925 1.00 96.38 82 VAL A O 1
ATOM 598 N N . ASP A 1 83 ? 1.094 -7.579 -10.631 1.00 97.50 83 ASP A N 1
ATOM 599 C CA . ASP A 1 83 ? 1.938 -7.709 -11.808 1.00 97.50 83 ASP A CA 1
ATOM 600 C C . ASP A 1 83 ? 1.718 -6.536 -12.766 1.00 97.50 83 ASP A C 1
ATOM 602 O O . ASP A 1 83 ? 0.599 -6.057 -12.992 1.00 97.50 83 ASP A O 1
ATOM 606 N N . CYS A 1 84 ? 2.821 -6.044 -13.318 1.00 97.50 84 CYS A N 1
ATOM 607 C CA . CYS A 1 84 ? 2.810 -4.980 -14.298 1.00 97.50 84 CYS A CA 1
ATOM 608 C C . CYS A 1 84 ? 2.205 -5.502 -15.596 1.00 97.50 84 CYS A C 1
ATOM 610 O O . CYS A 1 84 ? 2.742 -6.413 -16.225 1.00 97.50 84 CYS A O 1
ATOM 612 N N . SER A 1 85 ? 1.114 -4.877 -16.031 1.00 96.31 85 SER A N 1
ATOM 613 C CA . SER A 1 85 ? 0.420 -5.261 -17.260 1.00 96.31 85 SER A CA 1
ATOM 614 C C . SER A 1 85 ? 1.281 -5.083 -18.515 1.00 96.31 85 SER A C 1
ATOM 616 O O . SER A 1 85 ? 1.071 -5.799 -19.485 1.00 96.31 85 SER A O 1
ATOM 618 N N . SER A 1 86 ? 2.267 -4.178 -18.501 1.00 96.50 86 SER A N 1
ATOM 619 C CA . SER A 1 86 ? 3.122 -3.906 -19.666 1.00 96.50 86 SER A CA 1
ATOM 620 C C . SER A 1 86 ? 4.166 -4.994 -19.925 1.00 96.50 86 SER A C 1
ATOM 622 O O . SER A 1 86 ? 4.516 -5.228 -21.075 1.00 96.50 86 SER A O 1
ATOM 624 N N . CYS A 1 87 ? 4.680 -5.646 -18.878 1.00 97.31 87 CYS A N 1
ATOM 625 C CA . CYS A 1 87 ? 5.665 -6.731 -18.997 1.00 97.31 87 CYS A CA 1
ATOM 626 C C . CYS A 1 87 ? 5.132 -8.091 -18.524 1.00 97.31 87 CYS A C 1
ATOM 628 O O . CYS A 1 87 ? 5.888 -9.059 -18.450 1.00 97.31 87 CYS A O 1
ATOM 630 N N . GLY A 1 88 ? 3.849 -8.169 -18.162 1.00 96.00 88 GLY A N 1
ATOM 631 C CA . GLY A 1 88 ? 3.208 -9.389 -17.671 1.00 96.00 88 GLY A CA 1
ATOM 632 C C . GLY A 1 88 ? 3.838 -9.948 -16.394 1.00 96.00 88 GLY A C 1
ATOM 633 O O . GLY A 1 88 ? 3.889 -11.160 -16.233 1.00 96.00 88 GLY A O 1
ATOM 634 N N . GLY A 1 89 ? 4.384 -9.095 -15.523 1.00 96.88 89 GLY A N 1
ATOM 635 C CA . GLY A 1 89 ? 5.037 -9.539 -14.284 1.00 96.88 89 GLY A CA 1
ATOM 636 C C . GLY A 1 89 ? 6.519 -9.906 -14.413 1.00 96.88 89 GLY A C 1
ATOM 637 O O . GLY A 1 89 ? 7.178 -10.127 -13.404 1.00 96.88 89 GLY A O 1
ATOM 638 N N . THR A 1 90 ? 7.081 -9.933 -15.623 1.00 97.00 90 THR A N 1
ATOM 639 C CA . THR A 1 90 ? 8.472 -10.387 -15.840 1.00 97.00 90 THR A CA 1
ATOM 640 C C . THR A 1 90 ? 9.531 -9.344 -15.477 1.00 97.00 90 THR A C 1
ATOM 642 O O . THR A 1 90 ? 10.690 -9.681 -15.253 1.00 97.00 90 THR A O 1
ATOM 645 N N . GLY A 1 91 ? 9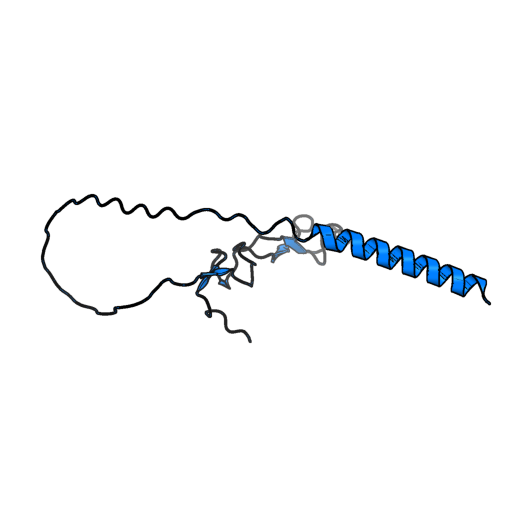.160 -8.063 -15.462 1.00 97.06 91 GLY A N 1
ATOM 646 C CA . GLY A 1 91 ? 10.093 -6.948 -15.289 1.00 97.06 91 GLY A CA 1
ATOM 647 C C . GLY A 1 91 ? 10.889 -6.587 -16.543 1.00 97.06 91 GLY A C 1
ATOM 648 O O . GLY A 1 91 ? 11.628 -5.603 -16.506 1.00 97.06 91 GLY A O 1
ATOM 649 N N . MET A 1 92 ? 10.709 -7.302 -17.658 1.00 96.81 92 MET A N 1
ATOM 650 C CA . MET A 1 92 ? 11.420 -7.052 -18.915 1.00 96.81 92 MET A CA 1
ATOM 651 C C . MET A 1 92 ? 10.471 -6.976 -20.115 1.00 96.81 92 MET A C 1
ATOM 653 O O . MET A 1 92 ? 9.429 -7.624 -20.158 1.00 96.81 92 MET A O 1
ATOM 657 N N . ILE A 1 93 ? 10.829 -6.156 -21.101 1.00 95.94 93 ILE A N 1
ATOM 658 C CA . ILE A 1 93 ? 10.174 -6.093 -22.410 1.00 95.94 93 ILE A CA 1
ATOM 659 C C . ILE A 1 93 ? 11.261 -6.365 -23.450 1.00 95.94 93 ILE A C 1
ATOM 661 O O . ILE A 1 93 ? 12.131 -5.528 -23.696 1.00 95.94 93 ILE A O 1
ATOM 665 N N . GLY A 1 94 ? 11.252 -7.571 -24.021 1.00 93.56 94 GLY A N 1
ATOM 666 C CA . GLY A 1 94 ? 12.380 -8.064 -24.810 1.00 93.56 94 GLY A CA 1
ATOM 667 C C . GLY A 1 94 ? 13.644 -8.171 -23.951 1.00 93.56 94 GLY A C 1
ATOM 668 O O . GLY A 1 94 ? 13.614 -8.765 -22.879 1.00 93.56 94 GLY A O 1
ATOM 669 N N . ASN A 1 95 ? 14.738 -7.554 -24.406 1.00 95.75 95 ASN A N 1
ATOM 670 C CA . ASN A 1 95 ? 16.030 -7.546 -23.703 1.00 95.75 95 ASN A CA 1
ATOM 671 C C . ASN A 1 95 ? 16.251 -6.282 -22.855 1.00 95.75 95 ASN A C 1
ATOM 673 O O . ASN A 1 95 ? 17.393 -5.939 -22.556 1.00 95.75 95 ASN A O 1
ATOM 677 N N . GLN A 1 96 ? 15.197 -5.523 -22.554 1.00 96.50 96 GLN A N 1
ATOM 678 C CA . GLN A 1 96 ? 15.285 -4.265 -21.812 1.00 96.50 96 GLN A CA 1
ATOM 679 C C . GLN A 1 96 ? 14.410 -4.323 -20.559 1.00 96.50 96 GLN A C 1
ATOM 681 O O . GLN A 1 96 ? 13.342 -4.938 -20.563 1.00 96.50 96 GLN A O 1
ATOM 686 N N . THR A 1 97 ? 14.837 -3.641 -19.497 1.00 96.69 97 THR A N 1
ATOM 687 C CA . THR A 1 97 ? 14.039 -3.482 -18.276 1.00 96.69 97 THR A CA 1
ATOM 688 C C . THR A 1 97 ? 12.757 -2.713 -18.580 1.00 96.69 97 THR A C 1
ATOM 690 O O . THR A 1 97 ? 12.769 -1.706 -19.290 1.00 96.69 97 THR A O 1
ATOM 693 N N . CYS A 1 98 ? 11.634 -3.178 -18.037 1.00 97.31 98 CYS A N 1
ATOM 694 C CA . CYS A 1 98 ? 10.353 -2.512 -18.214 1.00 97.31 98 CYS A CA 1
ATOM 695 C C . CYS A 1 98 ? 10.344 -1.156 -17.477 1.00 97.31 98 CYS A C 1
ATOM 697 O O . CYS A 1 98 ? 10.518 -1.138 -16.260 1.00 97.31 98 CYS A O 1
ATOM 699 N N . PRO A 1 99 ? 10.075 -0.027 -18.162 1.00 96.44 99 PRO A N 1
ATOM 700 C CA . PRO A 1 99 ? 10.126 1.304 -17.545 1.00 96.44 99 PRO A CA 1
ATOM 701 C C . PRO A 1 99 ? 8.914 1.618 -16.653 1.00 96.44 99 PRO A C 1
ATOM 703 O O . PRO A 1 99 ? 8.909 2.621 -15.950 1.00 96.44 99 PRO A O 1
ATOM 706 N N . ASN A 1 100 ? 7.872 0.783 -16.693 1.00 95.69 100 ASN A N 1
ATOM 707 C CA . ASN A 1 100 ? 6.593 1.034 -16.021 1.00 95.69 100 ASN A CA 1
ATOM 708 C C . ASN A 1 100 ? 6.455 0.300 -14.680 1.00 95.69 100 ASN A C 1
ATOM 710 O O . ASN A 1 100 ? 5.373 0.300 -14.092 1.00 95.69 100 ASN A O 1
ATOM 714 N N . CYS A 1 101 ? 7.496 -0.397 -14.226 1.00 96.62 101 CYS A N 1
ATOM 715 C CA . CYS A 1 101 ? 7.431 -1.196 -13.011 1.00 96.62 101 CYS A CA 1
ATOM 716 C C . CYS A 1 101 ? 8.791 -1.387 -12.365 1.00 96.62 101 CYS A C 1
ATOM 718 O O . CYS A 1 101 ? 9.824 -1.292 -13.024 1.00 96.62 101 CYS A O 1
ATOM 720 N N . GLU A 1 102 ? 8.762 -1.782 -11.100 1.00 92.31 102 GLU A N 1
ATOM 721 C CA . GLU A 1 102 ? 9.947 -2.222 -10.383 1.00 92.31 102 GLU A CA 1
ATOM 722 C C . GLU A 1 102 ? 9.884 -3.745 -10.244 1.00 92.31 102 GLU A C 1
ATOM 724 O O . GLU A 1 102 ? 8.936 -4.290 -9.672 1.00 92.31 102 GLU A O 1
ATOM 729 N N . TYR A 1 103 ? 10.850 -4.446 -10.844 1.00 94.38 103 TYR A N 1
ATOM 730 C CA . TYR A 1 103 ? 10.924 -5.916 -10.837 1.00 94.38 103 TYR A CA 1
ATOM 731 C C . TYR A 1 103 ? 9.620 -6.608 -11.270 1.00 94.38 103 TYR A C 1
ATOM 733 O O . TYR A 1 103 ? 9.192 -7.594 -10.675 1.00 94.38 103 TYR A O 1
ATOM 741 N N . GLY A 1 104 ? 8.946 -6.055 -12.280 1.00 96.69 104 GLY A N 1
ATOM 742 C CA . GLY A 1 104 ? 7.722 -6.639 -12.825 1.00 96.69 104 GLY A CA 1
ATOM 743 C C . GLY A 1 104 ? 6.447 -6.305 -12.063 1.00 96.69 104 GLY A C 1
ATOM 744 O O . GLY A 1 104 ? 5.383 -6.730 -12.498 1.00 96.69 104 GLY A O 1
ATOM 745 N N . ARG A 1 105 ? 6.493 -5.519 -10.980 1.00 97.50 105 ARG A N 1
ATOM 746 C CA . ARG A 1 105 ? 5.300 -5.200 -10.178 1.00 97.50 105 ARG A CA 1
ATOM 747 C C . ARG A 1 105 ? 5.035 -3.706 -10.055 1.00 97.50 105 ARG A C 1
ATOM 749 O O . ARG A 1 105 ? 5.936 -2.874 -10.140 1.00 97.50 105 ARG A O 1
ATOM 756 N N . VAL A 1 106 ? 3.765 -3.379 -9.840 1.00 97.00 106 VAL A N 1
ATOM 757 C CA . VAL A 1 106 ? 3.276 -2.023 -9.572 1.00 97.00 106 VAL A CA 1
ATOM 758 C C . VAL A 1 106 ? 2.414 -2.022 -8.316 1.00 97.00 106 VAL A C 1
ATOM 760 O O . VAL A 1 106 ? 1.630 -2.945 -8.082 1.00 97.00 106 VAL A O 1
ATOM 763 N N . PHE A 1 107 ? 2.552 -0.989 -7.488 1.00 96.31 107 PHE A N 1
ATOM 764 C CA . PHE A 1 107 ? 1.727 -0.842 -6.296 1.00 96.31 107 PHE A CA 1
ATOM 765 C C . PHE A 1 107 ? 0.383 -0.214 -6.670 1.00 96.31 107 PHE A C 1
ATOM 767 O O . PHE A 1 107 ? 0.331 0.906 -7.179 1.00 96.31 107 PHE A O 1
ATOM 774 N N . LYS A 1 108 ? -0.718 -0.925 -6.409 1.00 95.69 108 LYS A N 1
ATOM 775 C CA . LYS A 1 108 ? -2.079 -0.406 -6.580 1.00 95.69 108 LYS A CA 1
ATOM 776 C C . LYS A 1 108 ? -2.681 -0.059 -5.218 1.00 95.69 108 LYS A C 1
ATOM 778 O O . LYS A 1 108 ? -3.045 -0.986 -4.481 1.00 95.69 108 LYS A O 1
ATOM 783 N N . PRO A 1 109 ? -2.838 1.233 -4.878 1.00 93.50 109 PRO A N 1
ATOM 784 C CA . PRO A 1 109 ? -3.485 1.632 -3.634 1.00 93.50 109 PRO A CA 1
ATOM 785 C C . PRO A 1 109 ? -4.958 1.211 -3.635 1.00 93.50 109 PRO A C 1
ATOM 787 O O . PRO A 1 109 ? -5.588 1.126 -4.688 1.00 93.50 109 PRO A O 1
ATOM 790 N N . ASN A 1 110 ? -5.502 0.947 -2.445 1.00 93.94 110 ASN A N 1
ATOM 791 C CA . ASN A 1 110 ? -6.925 0.661 -2.221 1.00 93.94 110 ASN A CA 1
ATOM 792 C C . ASN A 1 110 ? -7.519 -0.449 -3.111 1.00 93.94 110 ASN A C 1
ATOM 794 O O . ASN A 1 110 ? -8.702 -0.418 -3.437 1.00 93.94 110 ASN A O 1
ATOM 798 N N . SER A 1 111 ? -6.714 -1.424 -3.534 1.00 94.00 111 SER A N 1
ATOM 799 C CA . SER A 1 111 ? -7.141 -2.427 -4.518 1.00 94.00 111 SER A CA 1
ATOM 800 C C . SER A 1 111 ? -7.481 -3.788 -3.910 1.00 94.00 111 SER A C 1
ATOM 802 O O . SER A 1 111 ? -8.047 -4.635 -4.600 1.00 94.00 111 SER A O 1
ATOM 804 N N . LYS A 1 112 ? -7.185 -4.002 -2.623 1.00 96.19 112 LYS A N 1
ATOM 805 C CA . LYS A 1 112 ? -7.540 -5.218 -1.884 1.00 96.19 112 LYS A CA 1
ATOM 806 C C . LYS A 1 112 ? -8.387 -4.868 -0.667 1.00 96.19 112 LYS A C 1
ATOM 808 O O . LYS A 1 112 ? -8.142 -3.863 -0.003 1.00 96.19 112 LYS A O 1
ATOM 813 N N . LYS A 1 113 ? -9.369 -5.713 -0.337 1.00 96.88 113 LYS A N 1
ATOM 814 C CA . LYS A 1 113 ? -10.109 -5.592 0.928 1.00 96.88 113 LYS A CA 1
ATOM 815 C C . LYS A 1 113 ? -9.155 -5.758 2.106 1.00 96.88 113 LYS A C 1
ATOM 817 O O . LYS A 1 113 ? -8.331 -6.668 2.123 1.00 96.88 113 LYS A O 1
ATOM 822 N N . CYS A 1 114 ? -9.305 -4.898 3.104 1.00 95.62 114 CYS A N 1
ATOM 823 C CA . CYS A 1 114 ? -8.589 -5.030 4.360 1.00 95.62 114 CYS A CA 1
ATOM 824 C C . CYS A 1 114 ? -9.062 -6.297 5.080 1.00 95.62 114 CYS A C 1
ATOM 826 O O . CYS A 1 114 ? -10.223 -6.387 5.478 1.00 95.62 114 CYS A O 1
ATOM 828 N N . GLU A 1 115 ? -8.160 -7.257 5.255 1.00 95.06 115 GLU A N 1
ATOM 829 C CA . GLU A 1 115 ? -8.461 -8.556 5.869 1.00 95.06 115 GLU A CA 1
ATOM 830 C C . GLU A 1 115 ? -8.851 -8.417 7.343 1.00 95.06 115 GLU A C 1
ATOM 832 O O . GLU A 1 115 ? -9.768 -9.088 7.803 1.00 95.06 115 GLU A O 1
ATOM 837 N N . VAL A 1 116 ? -8.247 -7.461 8.056 1.00 93.06 116 VAL A N 1
ATOM 838 C CA . VAL A 1 116 ? -8.491 -7.239 9.490 1.00 93.06 116 VAL A CA 1
ATOM 839 C C . VAL A 1 116 ? -9.928 -6.807 9.782 1.00 93.06 116 VAL A C 1
ATOM 841 O O . VAL A 1 116 ? -10.522 -7.256 10.757 1.00 93.06 116 VAL A O 1
ATOM 844 N N . CYS A 1 117 ? -10.516 -5.959 8.936 1.00 94.88 117 CYS A N 1
ATOM 845 C CA . CYS A 1 117 ? -11.914 -5.534 9.085 1.00 94.88 117 CYS A CA 1
ATOM 846 C C . CYS A 1 117 ? -12.862 -6.192 8.071 1.00 94.88 117 CYS A C 1
ATOM 848 O O . CYS A 1 117 ? -14.029 -5.808 7.986 1.00 94.88 117 CYS A O 1
ATOM 850 N N . GLY A 1 118 ? -12.377 -7.133 7.255 1.00 94.31 118 GLY A N 1
ATOM 851 C CA . GLY A 1 118 ? -13.142 -7.742 6.162 1.00 94.31 118 GLY A CA 1
ATOM 852 C C . GLY A 1 118 ? -13.692 -6.730 5.147 1.00 94.31 118 GLY A C 1
ATOM 853 O O . GLY A 1 118 ? -14.748 -6.955 4.556 1.00 94.31 118 GLY A O 1
ATOM 854 N N . GLY A 1 119 ? -13.028 -5.587 4.983 1.00 95.56 119 GLY A N 1
ATOM 855 C CA . GLY A 1 119 ? -13.481 -4.502 4.112 1.00 95.56 119 GLY A CA 1
ATOM 856 C C . GLY A 1 119 ? -14.468 -3.505 4.725 1.00 95.56 119 GLY A C 1
ATOM 857 O O . GLY A 1 119 ? -14.905 -2.601 4.024 1.00 95.56 119 GLY A O 1
ATOM 858 N N . LYS A 1 120 ? -14.826 -3.635 6.008 1.00 95.31 120 LYS A N 1
ATOM 859 C CA . LYS A 1 120 ? -15.816 -2.751 6.655 1.00 95.31 120 LYS A CA 1
ATOM 860 C C . LYS A 1 120 ? -15.267 -1.368 7.020 1.00 95.31 120 LYS A C 1
ATOM 862 O O . LYS A 1 120 ? -16.039 -0.442 7.220 1.00 95.31 120 LYS A O 1
ATOM 867 N N . GLY A 1 121 ? -13.949 -1.244 7.175 1.00 94.44 121 GLY A N 1
ATOM 868 C CA . GLY A 1 121 ? -13.291 -0.019 7.641 1.00 94.44 121 GLY A CA 1
ATOM 869 C C . GLY A 1 121 ? -13.303 0.169 9.161 1.00 94.44 121 GLY A C 1
ATOM 870 O O . GLY A 1 121 ? -12.556 0.992 9.676 1.00 94.44 121 GLY A O 1
ATOM 871 N N . TYR A 1 122 ? -14.064 -0.620 9.916 1.00 93.31 122 TYR A N 1
ATOM 872 C CA . TYR A 1 122 ? -14.133 -0.534 11.376 1.00 93.31 122 TYR A CA 1
ATOM 873 C C . TYR A 1 122 ? -13.975 -1.901 12.039 1.00 93.31 122 TYR A C 1
ATOM 875 O O . TYR A 1 122 ? -14.254 -2.942 11.439 1.00 93.31 122 TYR A O 1
ATOM 883 N N . VAL A 1 123 ? -13.532 -1.882 13.292 1.00 93.19 123 VAL A N 1
ATOM 884 C CA . VAL A 1 123 ? -13.418 -3.057 14.163 1.00 93.19 123 VAL A CA 1
ATOM 885 C C . VAL A 1 123 ? -14.076 -2.764 15.507 1.00 93.19 123 VAL A C 1
ATOM 887 O O . VAL A 1 123 ? -14.276 -1.607 15.878 1.00 93.19 123 VAL A O 1
ATOM 890 N N . LYS A 1 124 ? -14.442 -3.812 16.247 1.00 91.44 124 LYS A N 1
ATOM 891 C CA . LYS A 1 124 ? -14.910 -3.648 17.627 1.00 91.44 124 LYS A CA 1
ATOM 892 C C . LYS A 1 124 ? -13.749 -3.135 18.481 1.00 91.44 124 LYS A C 1
ATOM 894 O O . LYS A 1 124 ? -12.639 -3.666 18.375 1.00 91.44 124 LYS A O 1
ATOM 899 N N . LYS A 1 125 ? -14.004 -2.135 19.325 1.00 86.94 125 LYS A N 1
ATOM 900 C CA . LYS A 1 125 ? -12.973 -1.523 20.167 1.00 86.94 125 LYS A CA 1
ATOM 901 C C . LYS A 1 125 ? -12.230 -2.571 20.999 1.00 86.94 125 LYS A C 1
ATOM 903 O O . LYS A 1 125 ? -12.867 -3.388 21.663 1.00 86.94 125 LYS A O 1
ATOM 908 N N . GLY A 1 126 ? -10.898 -2.563 20.929 1.00 81.12 126 GLY A N 1
ATOM 909 C CA . GLY A 1 126 ? -10.038 -3.507 21.661 1.00 81.12 126 GLY A CA 1
ATOM 910 C C . GLY A 1 126 ? -9.891 -4.901 21.033 1.00 81.12 126 GLY A C 1
ATOM 911 O O . GLY A 1 126 ? -9.326 -5.792 21.660 1.00 81.12 126 GLY A O 1
ATOM 912 N N . SER A 1 127 ? -10.369 -5.111 19.800 1.00 79.44 127 SER A N 1
ATOM 913 C CA . SER A 1 127 ? -10.266 -6.421 19.120 1.00 79.44 127 SER A CA 1
ATOM 914 C C . SER A 1 127 ? -8.917 -6.683 18.462 1.00 79.44 127 SER A C 1
ATOM 916 O O . SER A 1 127 ? -8.643 -7.807 18.052 1.00 79.44 127 SER A O 1
ATOM 918 N N . ILE A 1 128 ? -8.084 -5.654 18.317 1.00 77.62 128 ILE A N 1
ATOM 919 C CA . ILE A 1 128 ? -6.753 -5.780 17.732 1.00 77.62 128 ILE A CA 1
ATOM 920 C C . ILE A 1 128 ? -5.758 -5.681 18.883 1.00 77.62 128 ILE A C 1
ATOM 922 O O . ILE A 1 128 ? -5.588 -4.613 19.469 1.00 77.62 128 ILE A O 1
ATOM 926 N N . LYS A 1 129 ? -5.120 -6.803 19.230 1.00 67.00 129 LYS A N 1
ATOM 927 C CA . LYS A 1 129 ? -3.999 -6.804 20.175 1.00 67.00 129 LYS A CA 1
ATOM 928 C C . LYS A 1 129 ? -2.839 -6.044 19.529 1.00 67.00 129 LYS A C 1
ATOM 930 O O . LYS A 1 129 ? -2.364 -6.456 18.474 1.00 67.00 129 LYS A O 1
ATOM 935 N N . GLN A 1 130 ? -2.405 -4.948 20.148 1.00 58.75 130 GLN A N 1
ATOM 936 C CA . GLN A 1 130 ? -1.097 -4.371 19.848 1.00 58.75 130 GLN A CA 1
ATOM 937 C C . GLN A 1 130 ? -0.042 -5.382 20.314 1.00 58.75 130 GLN A C 1
ATOM 939 O O . GLN A 1 130 ? -0.095 -5.839 21.458 1.00 58.75 130 GLN A O 1
ATOM 944 N N . ILE A 1 131 ? 0.803 -5.809 19.379 1.00 51.25 131 ILE A N 1
ATOM 945 C CA . ILE A 1 131 ? 1.927 -6.733 19.586 1.00 51.25 131 ILE A CA 1
ATOM 946 C C . ILE A 1 131 ? 3.151 -5.946 20.029 1.00 51.25 131 ILE A C 1
ATOM 948 O O . ILE A 1 131 ? 3.346 -4.843 19.469 1.00 51.25 131 ILE A O 1
#

Secondary structure (DSSP, 8-state):
-HHHHHHHHHHHHHHHHHHHHHHTTTTSS------------------------------------EEE-TTTTTSSEEEEEEE-TTTTTSSEETTEE-TTSBTTEEEEEEEEE-TTTTTSSEEETT-S---

Foldseek 3Di:
DVVVVVVVVVVVVVVVVVVVVVVVPPPPPDDDPDDDDDDDDDDDDDDDDDDDDDDPDDDDDDDQDKDFDPQLRLQQFAKDKDFDPVCRQCQDDPPHGDPRDDNRIDIDGRPGGDPVVRSRRIDGPPPDDDD

Radius of gyration: 30.47 Å; chains: 1; bounding box: 83×64×54 Å